Protein AF-A0A7S0W6C8-F1 (afdb_monomer)

Structure (mmCIF, N/CA/C/O backbone):
data_AF-A0A7S0W6C8-F1
#
_entry.id   AF-A0A7S0W6C8-F1
#
loop_
_atom_site.group_PDB
_atom_site.id
_atom_site.type_symbol
_atom_site.label_atom_id
_atom_site.label_alt_id
_atom_site.label_comp_id
_atom_site.label_asym_id
_atom_site.label_entity_id
_atom_site.label_seq_id
_atom_site.pdbx_PDB_ins_code
_atom_site.Cartn_x
_atom_site.Cartn_y
_atom_site.Cartn_z
_atom_site.occupancy
_atom_site.B_iso_or_equiv
_atom_site.auth_seq_id
_atom_site.auth_comp_id
_atom_site.auth_asym_id
_atom_site.auth_atom_id
_atom_site.pdbx_PDB_model_num
ATOM 1 N N . ALA A 1 1 ? 12.073 42.157 -1.267 1.00 39.00 1 ALA A N 1
ATOM 2 C CA . ALA A 1 1 ? 11.875 40.924 -0.486 1.00 39.00 1 ALA A CA 1
ATOM 3 C C . ALA A 1 1 ? 10.371 40.703 -0.415 1.00 39.00 1 ALA A C 1
ATOM 5 O O . ALA A 1 1 ? 9.700 41.498 0.226 1.00 39.00 1 ALA A O 1
ATOM 6 N N . GLY A 1 2 ? 9.840 39.787 -1.228 1.00 38.44 2 GLY A N 1
ATOM 7 C CA . GLY A 1 2 ? 8.399 39.584 -1.427 1.00 38.44 2 GLY A CA 1
ATOM 8 C C . GLY A 1 2 ? 8.007 38.196 -0.938 1.00 38.44 2 GLY A C 1
ATOM 9 O O . GLY A 1 2 ? 8.742 37.248 -1.200 1.00 38.44 2 GLY A O 1
ATOM 10 N N . GLY A 1 3 ? 6.928 38.136 -0.161 1.00 40.59 3 GLY A N 1
ATOM 11 C CA . GLY A 1 3 ? 6.579 37.046 0.742 1.00 40.59 3 GLY A CA 1
ATOM 12 C C . GLY A 1 3 ? 6.196 35.735 0.065 1.00 40.59 3 GLY A C 1
ATOM 13 O O . GLY A 1 3 ? 5.513 35.712 -0.954 1.00 40.59 3 GLY A O 1
ATOM 14 N N . VAL A 1 4 ? 6.609 34.647 0.708 1.00 50.97 4 VAL A N 1
ATOM 15 C CA . VAL A 1 4 ? 6.008 33.321 0.576 1.00 50.97 4 VAL A CA 1
ATOM 16 C C . VAL A 1 4 ? 5.019 33.155 1.730 1.00 50.97 4 VAL A C 1
ATOM 18 O O . VAL A 1 4 ? 5.329 32.540 2.742 1.00 50.97 4 VAL A O 1
ATOM 2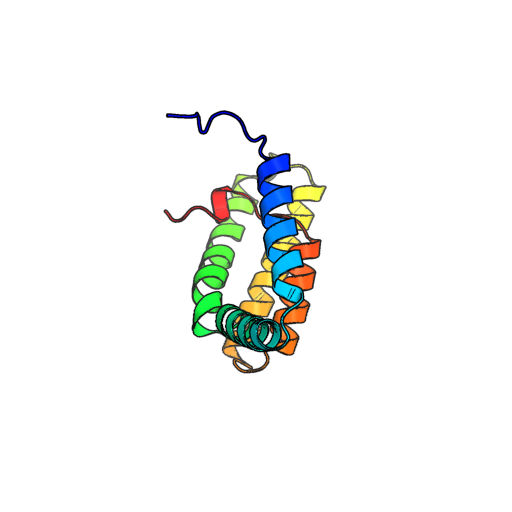1 N N . GLU A 1 5 ? 3.841 33.768 1.618 1.00 53.06 5 GLU A N 1
ATOM 22 C CA . GLU A 1 5 ? 2.737 33.534 2.554 1.00 53.06 5 GLU A CA 1
ATOM 23 C C . GLU A 1 5 ? 1.467 33.171 1.776 1.00 53.06 5 GLU A C 1
ATOM 25 O O . GLU A 1 5 ? 0.987 33.957 0.962 1.00 53.06 5 GLU A O 1
ATOM 30 N N . GLY A 1 6 ? 0.918 31.983 2.064 1.00 55.31 6 GLY A N 1
ATOM 31 C CA . GLY A 1 6 ? -0.512 31.703 1.905 1.00 55.31 6 GLY A CA 1
ATOM 32 C C . GLY A 1 6 ? -0.979 30.994 0.630 1.00 55.31 6 GLY A C 1
ATOM 33 O O . GLY A 1 6 ? -1.964 31.433 0.046 1.00 55.31 6 GLY A O 1
ATOM 34 N N . LEU A 1 7 ? -0.354 29.886 0.216 1.00 62.62 7 LEU A N 1
ATOM 35 C CA . LEU A 1 7 ? -1.026 28.949 -0.698 1.00 62.62 7 LEU A CA 1
ATOM 36 C C . LEU A 1 7 ? -1.908 27.996 0.124 1.00 62.62 7 LEU A C 1
ATOM 38 O O . LEU A 1 7 ? -1.436 27.423 1.106 1.00 62.62 7 LEU A O 1
ATOM 42 N N . SER A 1 8 ? -3.184 27.851 -0.246 1.00 76.50 8 SER A N 1
ATOM 43 C CA . SER A 1 8 ? -4.058 26.823 0.333 1.00 76.50 8 SER A CA 1
ATOM 44 C C . SER A 1 8 ? -3.565 25.433 -0.082 1.00 76.50 8 SER A C 1
ATOM 46 O O . SER A 1 8 ? -2.942 25.284 -1.133 1.00 76.50 8 SER A O 1
ATOM 48 N N . GLU A 1 9 ? -3.849 24.401 0.716 1.00 62.81 9 GLU A N 1
ATOM 49 C CA . GLU A 1 9 ? -3.484 23.014 0.374 1.00 62.81 9 GLU A CA 1
ATOM 50 C C . GLU A 1 9 ? -4.041 22.590 -0.994 1.00 62.81 9 GLU A C 1
ATOM 52 O O . GLU A 1 9 ? -3.382 21.861 -1.732 1.00 62.81 9 GLU A O 1
ATOM 57 N N . GLU A 1 10 ? -5.213 23.110 -1.369 1.00 64.56 10 GLU A N 1
ATOM 58 C CA . GLU A 1 10 ? -5.820 22.892 -2.683 1.00 64.56 10 GLU A CA 1
ATOM 59 C C . GLU A 1 10 ? -5.008 23.545 -3.810 1.00 64.56 10 GLU A C 1
ATOM 61 O O . GLU A 1 10 ? -4.768 22.909 -4.833 1.00 64.56 10 GLU A O 1
ATOM 66 N N . GLU A 1 11 ? -4.511 24.772 -3.621 1.00 73.81 11 GLU A N 1
ATOM 67 C CA . GLU A 1 11 ? -3.691 25.449 -4.632 1.00 73.81 11 GLU A CA 1
ATOM 68 C C . GLU A 1 11 ? -2.304 24.804 -4.746 1.00 73.81 11 GLU A C 1
ATOM 70 O O . GLU A 1 11 ? -1.780 24.681 -5.849 1.00 73.81 11 GLU A O 1
ATOM 75 N N . VAL A 1 12 ? -1.735 24.313 -3.637 1.00 75.38 12 VAL A N 1
ATOM 76 C CA . VAL A 1 12 ? -0.487 23.530 -3.652 1.00 75.38 12 VAL A CA 1
ATOM 77 C C . VAL A 1 12 ? -0.687 22.215 -4.405 1.00 75.38 12 VAL A C 1
ATOM 79 O O . VAL A 1 12 ? 0.120 21.870 -5.267 1.00 75.38 12 VAL A O 1
ATOM 82 N N . MET A 1 13 ? -1.779 21.496 -4.131 1.00 71.94 13 MET A N 1
ATOM 83 C CA . MET A 1 13 ? -2.096 20.240 -4.810 1.00 71.94 13 MET A CA 1
ATOM 84 C C . MET A 1 13 ? -2.363 20.470 -6.299 1.00 71.94 13 MET A C 1
ATOM 86 O O . MET A 1 13 ? -1.846 19.744 -7.146 1.00 71.94 13 MET A O 1
ATOM 90 N N . LYS A 1 14 ? -3.101 21.523 -6.644 1.00 72.06 14 LYS A N 1
ATOM 91 C CA . LYS A 1 14 ? -3.373 21.914 -8.026 1.00 72.06 14 LYS A CA 1
ATOM 92 C C . LYS A 1 14 ? -2.099 22.314 -8.764 1.00 72.06 14 LYS A C 1
ATOM 94 O O . LYS A 1 14 ? -1.875 21.828 -9.864 1.00 72.06 14 LYS A O 1
ATOM 99 N N . GLN A 1 15 ? -1.222 23.101 -8.146 1.00 72.62 15 GLN A N 1
ATOM 100 C CA . GLN A 1 15 ? 0.039 23.525 -8.752 1.00 72.62 15 GLN A CA 1
ATOM 101 C C . GLN A 1 15 ? 1.023 22.357 -8.922 1.00 72.62 15 GLN A C 1
ATOM 103 O O . GLN A 1 15 ? 1.756 22.299 -9.912 1.00 72.62 15 GLN A O 1
ATOM 108 N N . PHE A 1 16 ? 1.009 21.390 -8.000 1.00 75.81 16 PHE A N 1
ATOM 109 C CA . PHE A 1 16 ? 1.727 20.124 -8.147 1.00 75.81 16 PHE A CA 1
ATOM 110 C C . PHE A 1 16 ? 1.173 19.306 -9.323 1.00 75.81 16 PHE A C 1
ATOM 112 O O . PHE A 1 16 ? 1.934 18.848 -10.172 1.00 75.81 16 PHE A O 1
ATOM 119 N N . THR A 1 17 ? -0.154 19.209 -9.436 1.00 69.94 17 THR A N 1
ATOM 120 C CA . THR A 1 17 ? -0.832 18.483 -10.522 1.00 69.94 17 THR A CA 1
ATOM 121 C C . THR A 1 17 ? -0.598 19.144 -11.887 1.00 69.94 17 THR A C 1
ATOM 123 O O . THR A 1 17 ? -0.326 18.456 -12.865 1.00 69.94 17 THR A O 1
ATOM 126 N N . GLU A 1 18 ? -0.635 20.476 -11.967 1.00 70.12 18 GLU A N 1
ATOM 127 C CA . GLU A 1 18 ? -0.338 21.243 -13.185 1.00 70.12 18 GLU A CA 1
ATOM 128 C C . GLU A 1 18 ? 1.142 21.163 -13.576 1.00 70.12 18 GLU A C 1
ATOM 130 O O . GLU A 1 18 ? 1.457 21.104 -14.764 1.00 70.12 18 GLU A O 1
ATOM 135 N N . SER A 1 19 ? 2.053 21.119 -12.599 1.00 65.56 19 SER A N 1
ATOM 136 C CA . SER A 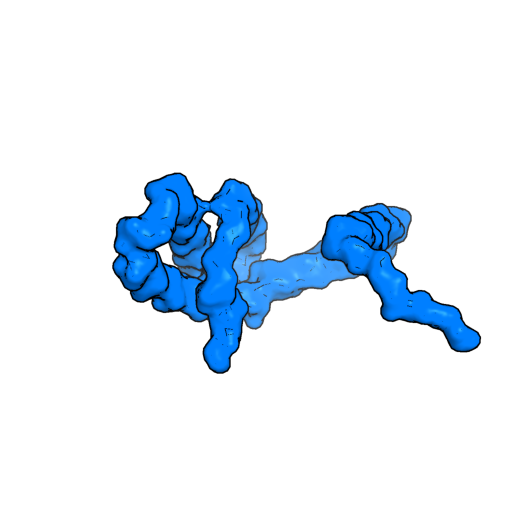1 19 ? 3.485 20.932 -12.865 1.00 65.56 19 SER A CA 1
ATOM 137 C C . SER A 1 19 ? 3.776 19.537 -13.415 1.00 65.56 19 SER A C 1
ATOM 139 O O . SER A 1 19 ? 4.555 19.420 -14.355 1.00 65.56 19 SER A O 1
ATOM 141 N N . LEU A 1 20 ? 3.110 18.498 -12.899 1.00 65.56 20 LEU A N 1
ATOM 142 C CA . LEU A 1 20 ? 3.183 17.144 -13.454 1.00 65.56 20 LEU A CA 1
ATOM 143 C C . LEU A 1 20 ? 2.574 17.084 -14.865 1.00 65.56 20 LEU A C 1
ATOM 145 O O . LEU A 1 20 ? 3.238 16.646 -15.798 1.00 65.56 20 LEU A O 1
ATOM 149 N N . ALA A 1 21 ? 1.377 17.644 -15.059 1.00 62.75 21 ALA A N 1
ATOM 150 C CA . ALA A 1 21 ? 0.699 17.671 -16.360 1.00 62.75 21 ALA A CA 1
ATOM 151 C C . ALA A 1 21 ? 1.418 18.528 -17.426 1.00 62.75 21 ALA A C 1
ATOM 153 O O . ALA A 1 21 ? 1.217 18.346 -18.629 1.00 62.75 21 ALA A O 1
ATOM 154 N N . GLY A 1 22 ? 2.239 19.498 -17.009 1.00 57.03 22 GLY A N 1
ATOM 155 C CA . GLY A 1 22 ? 3.113 20.276 -17.890 1.00 57.03 22 GLY A CA 1
ATOM 156 C C . GLY A 1 22 ? 4.389 19.533 -18.299 1.00 57.03 22 GLY A C 1
ATOM 157 O O . GLY A 1 22 ? 4.958 19.848 -19.345 1.00 57.03 22 GLY A O 1
ATOM 158 N N . MET A 1 23 ? 4.809 18.546 -17.505 1.00 54.62 23 MET A N 1
ATOM 159 C CA . MET A 1 23 ? 5.998 17.714 -17.721 1.00 54.62 23 MET A CA 1
ATOM 160 C C . MET A 1 23 ? 5.735 16.572 -18.723 1.00 54.62 23 MET A C 1
ATOM 162 O O . MET A 1 23 ? 6.636 16.197 -19.467 1.00 54.62 23 MET A O 1
ATOM 166 N N . ASP A 1 24 ? 4.478 16.128 -18.836 1.00 54.59 24 ASP A N 1
ATOM 167 C CA . ASP A 1 24 ? 3.948 15.141 -19.801 1.00 54.59 24 ASP A CA 1
ATOM 168 C C . ASP A 1 24 ? 4.091 15.523 -21.296 1.00 54.59 24 ASP A C 1
ATOM 170 O O . ASP A 1 24 ? 3.750 14.743 -22.180 1.00 54.59 24 ASP A O 1
ATOM 174 N N . LYS A 1 25 ? 4.549 16.740 -21.629 1.00 58.97 25 LYS A N 1
ATOM 175 C CA . LYS A 1 25 ? 4.568 17.245 -23.021 1.00 58.97 25 LYS A CA 1
ATOM 176 C C . LYS A 1 25 ? 5.912 17.135 -23.741 1.00 58.97 25 LYS A C 1
ATOM 178 O O . LYS A 1 25 ? 5.973 17.464 -24.927 1.00 58.97 25 LYS A O 1
ATOM 183 N N . ASP A 1 26 ? 6.971 16.699 -23.063 1.00 66.12 26 ASP A N 1
ATOM 184 C CA . ASP A 1 26 ? 8.262 16.426 -23.697 1.00 66.12 26 ASP A CA 1
ATOM 185 C C . ASP A 1 26 ? 8.437 14.903 -23.866 1.00 66.12 26 ASP A C 1
ATOM 187 O O . ASP A 1 26 ? 8.564 14.199 -22.864 1.00 66.12 26 ASP A O 1
ATOM 191 N N . PRO A 1 27 ? 8.472 14.362 -25.099 1.00 65.00 27 PRO A N 1
ATOM 192 C CA . PRO A 1 27 ? 8.626 12.921 -25.334 1.00 65.00 27 PRO A CA 1
ATOM 193 C C . PRO A 1 27 ? 9.957 12.357 -24.805 1.00 65.00 27 PRO A C 1
ATOM 195 O O . PRO A 1 27 ? 10.081 11.156 -24.578 1.00 65.00 27 PRO A O 1
ATOM 198 N N . ASN A 1 28 ? 10.966 13.207 -24.575 1.00 70.38 28 ASN A N 1
ATOM 199 C CA . ASN A 1 28 ? 12.189 12.809 -23.884 1.00 70.38 28 ASN A CA 1
ATOM 200 C C . ASN A 1 28 ? 11.990 12.722 -22.357 1.00 70.38 28 ASN A C 1
ATOM 202 O O . ASN A 1 28 ? 12.692 11.962 -21.696 1.00 70.38 28 ASN A O 1
ATOM 206 N N . MET A 1 29 ? 11.037 13.468 -21.784 1.00 71.56 29 MET A N 1
ATOM 207 C CA . MET A 1 29 ? 10.639 13.331 -20.377 1.00 71.56 29 MET A CA 1
ATOM 208 C C . MET A 1 29 ? 9.674 12.169 -20.146 1.00 71.56 29 MET A C 1
ATOM 210 O O . MET A 1 29 ? 9.797 11.514 -19.116 1.00 71.56 29 MET A O 1
ATOM 214 N N . GLU A 1 30 ? 8.789 11.859 -21.097 1.00 75.12 30 GLU A N 1
ATOM 215 C CA . GLU A 1 30 ? 7.860 10.719 -21.018 1.00 75.12 30 GLU A CA 1
ATOM 216 C C . GLU A 1 30 ? 8.614 9.399 -20.766 1.00 75.12 30 GLU A C 1
ATOM 218 O O . GLU A 1 30 ? 8.343 8.693 -19.795 1.00 75.12 30 GLU A O 1
ATOM 223 N N . GLY A 1 31 ? 9.673 9.126 -21.540 1.00 82.88 31 GLY A N 1
ATOM 224 C CA . GLY A 1 31 ? 10.508 7.934 -21.339 1.00 82.88 31 GLY A CA 1
ATOM 225 C C . GLY A 1 31 ? 11.324 7.938 -20.036 1.00 82.88 31 GLY A C 1
ATOM 226 O O . GLY A 1 31 ? 11.617 6.881 -19.475 1.00 82.88 31 GLY A O 1
ATOM 227 N N . VAL A 1 32 ? 11.689 9.115 -19.515 1.00 84.06 32 VAL A N 1
ATOM 228 C CA . VAL A 1 32 ? 12.359 9.231 -18.206 1.00 84.06 32 VAL A CA 1
ATOM 229 C C . VAL A 1 32 ? 11.370 8.958 -17.073 1.00 84.06 32 VAL A C 1
ATOM 231 O O . VAL A 1 32 ? 11.722 8.259 -16.122 1.00 84.06 32 VAL A O 1
ATOM 234 N N . MET A 1 33 ? 10.142 9.463 -17.184 1.00 80.12 33 MET A N 1
ATOM 235 C CA . MET A 1 33 ? 9.073 9.256 -16.211 1.00 80.12 33 MET A CA 1
ATOM 236 C C . MET A 1 33 ? 8.641 7.790 -16.162 1.00 80.12 33 MET A C 1
ATOM 238 O O . MET A 1 33 ? 8.551 7.233 -15.071 1.00 80.12 33 MET A O 1
ATOM 242 N N . GLU A 1 34 ? 8.475 7.138 -17.316 1.00 82.56 34 GLU A N 1
ATOM 243 C CA . GLU A 1 34 ? 8.165 5.706 -17.389 1.00 82.56 34 GLU A CA 1
ATOM 244 C C . GLU A 1 34 ? 9.259 4.867 -16.708 1.00 82.56 34 GLU A C 1
ATOM 246 O O . GLU A 1 34 ? 8.968 3.997 -15.886 1.00 82.56 34 GLU A O 1
ATOM 251 N N . LYS A 1 35 ? 10.536 5.197 -16.952 1.00 84.94 35 LYS A N 1
ATOM 252 C CA . LYS A 1 35 ? 11.668 4.530 -16.295 1.00 84.94 35 LYS A CA 1
ATOM 253 C C . LYS A 1 35 ? 11.692 4.764 -14.782 1.00 84.94 35 LYS A C 1
ATOM 255 O O . LYS A 1 35 ? 11.942 3.823 -14.030 1.00 84.94 35 LYS A O 1
ATOM 260 N N . MET A 1 36 ? 11.446 5.994 -14.327 1.00 86.69 36 MET A N 1
ATOM 261 C CA . MET A 1 36 ? 11.369 6.311 -12.896 1.00 86.69 36 MET A CA 1
ATOM 262 C C . MET A 1 36 ? 10.206 5.580 -12.221 1.00 86.69 36 MET A C 1
ATOM 264 O O . MET A 1 36 ? 10.395 5.008 -11.150 1.00 86.69 36 MET A O 1
ATOM 268 N N . MET A 1 37 ? 9.031 5.546 -12.857 1.00 85.06 37 MET A N 1
ATOM 269 C CA . MET A 1 37 ? 7.866 4.823 -12.353 1.00 85.06 37 MET A CA 1
ATOM 270 C C . MET A 1 37 ? 8.157 3.324 -12.270 1.00 85.06 37 MET A C 1
ATOM 272 O O . MET A 1 37 ? 7.931 2.726 -11.226 1.00 85.06 37 MET A O 1
ATOM 276 N N . GLY A 1 38 ? 8.760 2.732 -13.303 1.00 86.31 38 GLY A N 1
ATOM 277 C CA . GLY A 1 38 ? 9.171 1.327 -13.278 1.00 86.31 38 GLY A CA 1
ATOM 278 C C . GLY A 1 38 ? 10.126 0.996 -12.125 1.00 86.31 38 GLY A C 1
ATOM 279 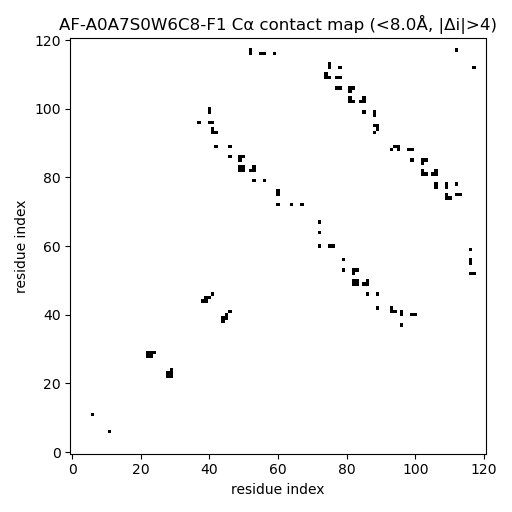O O . GLY A 1 38 ? 9.969 -0.034 -11.476 1.00 86.31 38 GLY A O 1
ATOM 280 N N . GLN A 1 39 ? 11.077 1.883 -11.808 1.00 88.75 39 GLN A N 1
ATOM 281 C CA . GLN A 1 39 ? 11.956 1.697 -10.647 1.00 88.75 39 GLN A CA 1
ATOM 282 C C . GLN A 1 39 ? 11.199 1.808 -9.321 1.00 88.75 39 GLN A C 1
ATOM 284 O O . GLN A 1 39 ? 11.393 0.969 -8.444 1.00 88.75 39 GLN A O 1
ATOM 289 N N . LEU A 1 40 ? 10.322 2.805 -9.179 1.00 88.81 40 LEU A N 1
ATOM 290 C CA . LEU A 1 40 ? 9.508 2.977 -7.975 1.00 88.81 40 LEU A CA 1
ATOM 291 C C . LEU A 1 40 ? 8.563 1.803 -7.734 1.00 88.81 40 LEU A C 1
ATOM 293 O O . LEU A 1 40 ? 8.288 1.512 -6.583 1.00 88.81 40 LEU A O 1
ATOM 297 N N . LEU A 1 41 ? 8.082 1.146 -8.793 1.00 90.31 41 LEU A N 1
ATOM 298 C CA . LEU A 1 41 ? 7.182 -0.007 -8.726 1.00 90.31 41 LEU A CA 1
ATOM 299 C C . LEU A 1 41 ? 7.899 -1.347 -8.504 1.00 90.31 41 LEU A C 1
ATOM 301 O O . LEU A 1 41 ? 7.244 -2.374 -8.333 1.00 90.31 41 LEU A O 1
ATOM 305 N N . SER A 1 42 ? 9.231 -1.352 -8.520 1.00 93.06 42 SER A N 1
ATOM 306 C CA . SER A 1 42 ? 10.021 -2.571 -8.376 1.00 93.06 42 SER A CA 1
ATOM 307 C C . SER A 1 42 ? 9.997 -3.124 -6.949 1.00 93.06 42 SER A C 1
ATOM 309 O O . SER A 1 42 ? 9.772 -2.395 -5.975 1.00 93.06 42 SER A O 1
ATOM 311 N N . LYS A 1 43 ? 10.313 -4.421 -6.823 1.00 95.00 43 LYS A N 1
ATOM 312 C CA . LYS A 1 43 ? 10.478 -5.093 -5.526 1.00 95.00 43 LYS A CA 1
ATOM 313 C C . LYS A 1 43 ? 11.431 -4.325 -4.609 1.00 95.00 43 LYS A C 1
ATOM 315 O O . LYS A 1 43 ? 11.119 -4.136 -3.439 1.00 95.00 43 LYS A O 1
ATOM 320 N N . ASP A 1 44 ? 12.547 -3.843 -5.150 1.00 94.12 44 ASP A N 1
ATOM 321 C CA . ASP A 1 44 ? 13.599 -3.158 -4.391 1.00 94.12 44 ASP A CA 1
ATOM 322 C C . ASP A 1 44 ? 13.102 -1.906 -3.654 1.00 94.12 44 ASP A C 1
ATOM 324 O O . ASP A 1 44 ? 13.674 -1.536 -2.632 1.00 94.12 44 ASP A O 1
ATOM 328 N N . PHE A 1 45 ? 12.042 -1.262 -4.153 1.00 92.19 45 PHE A N 1
ATOM 329 C CA . PHE A 1 45 ? 11.482 -0.048 -3.560 1.00 92.19 45 PHE A CA 1
ATOM 330 C C . PHE A 1 45 ? 10.176 -0.288 -2.803 1.00 92.19 45 PHE A C 1
ATOM 332 O O . PHE A 1 45 ? 9.966 0.325 -1.760 1.00 92.19 45 PHE A O 1
ATOM 339 N N . LEU A 1 46 ? 9.288 -1.153 -3.303 1.00 94.25 46 LEU A N 1
ATOM 340 C CA . LEU A 1 46 ? 7.965 -1.338 -2.696 1.00 94.25 46 LEU A CA 1
ATOM 341 C C . LEU A 1 46 ? 7.894 -2.466 -1.674 1.00 94.25 46 LEU A C 1
ATOM 343 O O . LEU A 1 46 ? 6.999 -2.451 -0.834 1.00 94.25 46 LEU A O 1
ATOM 347 N N . TYR A 1 47 ? 8.785 -3.453 -1.726 1.00 95.88 47 TYR A N 1
ATOM 348 C CA . TYR A 1 47 ? 8.616 -4.660 -0.921 1.00 95.88 47 TYR A CA 1
ATOM 349 C C . TYR A 1 47 ? 8.670 -4.387 0.583 1.00 95.88 47 TYR A C 1
ATOM 351 O O . TYR A 1 47 ? 7.768 -4.791 1.318 1.00 95.88 47 TYR A O 1
ATOM 359 N N . GLU A 1 48 ? 9.706 -3.683 1.037 1.00 95.81 48 GLU A N 1
ATOM 360 C CA . GLU A 1 48 ? 9.888 -3.329 2.445 1.00 95.81 48 GLU A CA 1
ATOM 361 C C . GLU A 1 48 ? 8.738 -2.462 2.990 1.00 95.81 48 GLU A C 1
ATOM 363 O O . GLU A 1 48 ? 8.080 -2.919 3.931 1.00 95.81 48 GLU A O 1
ATOM 368 N N . PRO A 1 49 ? 8.389 -1.301 2.390 1.00 93.88 49 PRO A N 1
ATOM 369 C CA . PRO A 1 49 ? 7.319 -0.461 2.929 1.00 93.88 49 PRO A CA 1
ATOM 370 C C . PRO A 1 49 ? 5.955 -1.162 2.915 1.00 93.88 49 PRO A C 1
ATOM 372 O O . PRO A 1 49 ? 5.178 -1.029 3.860 1.00 93.88 49 PRO A O 1
ATOM 375 N N . LEU A 1 50 ? 5.646 -1.960 1.887 1.00 95.75 50 LEU A N 1
ATOM 376 C CA . LEU A 1 50 ? 4.383 -2.702 1.839 1.00 95.75 50 LEU A CA 1
ATOM 377 C C . LEU A 1 50 ? 4.331 -3.832 2.873 1.00 95.75 50 LEU A C 1
ATOM 379 O O . LEU A 1 50 ? 3.284 -4.055 3.483 1.00 95.75 50 LEU A O 1
ATOM 383 N N . THR A 1 51 ? 5.451 -4.511 3.122 1.00 96.75 51 THR A N 1
ATOM 384 C CA . THR A 1 51 ? 5.546 -5.529 4.178 1.00 96.75 51 THR A CA 1
ATOM 385 C C . THR A 1 51 ? 5.363 -4.902 5.560 1.00 96.75 51 THR A C 1
ATOM 387 O O . THR A 1 51 ? 4.625 -5.432 6.395 1.00 96.75 51 THR A O 1
ATOM 390 N N . GLU A 1 52 ? 5.972 -3.740 5.795 1.00 95.88 52 GLU A N 1
ATOM 391 C CA . GLU A 1 52 ? 5.802 -2.987 7.033 1.00 95.88 52 GLU A CA 1
ATOM 392 C C . GLU A 1 52 ? 4.339 -2.577 7.239 1.00 95.88 52 GLU A C 1
ATOM 394 O O . GLU A 1 52 ? 3.753 -2.887 8.282 1.00 95.88 52 GLU A O 1
ATOM 399 N N . MET A 1 53 ? 3.701 -1.982 6.227 1.00 95.75 53 MET A N 1
ATOM 400 C CA . MET A 1 53 ? 2.274 -1.656 6.277 1.00 95.75 53 MET A CA 1
ATOM 401 C C . MET A 1 53 ? 1.425 -2.897 6.584 1.00 95.75 53 MET A C 1
ATOM 403 O O . MET A 1 53 ? 0.575 -2.853 7.478 1.00 95.75 53 MET A O 1
ATOM 407 N N . ALA A 1 54 ? 1.671 -4.019 5.898 1.00 96.50 54 ALA A N 1
ATOM 408 C CA . ALA A 1 54 ? 0.951 -5.275 6.114 1.00 96.50 54 ALA A CA 1
ATOM 409 C C . ALA A 1 54 ? 1.075 -5.789 7.556 1.00 96.50 54 ALA A C 1
ATOM 411 O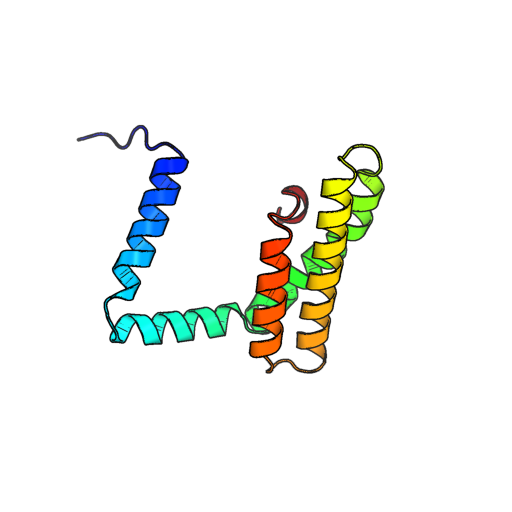 O . ALA A 1 54 ? 0.132 -6.388 8.072 1.00 96.50 54 ALA A O 1
ATOM 412 N N . SER A 1 55 ? 2.207 -5.535 8.217 1.00 96.69 55 SER A N 1
ATOM 413 C CA . SER A 1 55 ? 2.426 -5.902 9.619 1.00 96.69 55 SER A CA 1
ATOM 414 C C . SER A 1 55 ? 1.682 -4.988 10.607 1.00 96.69 55 SER A C 1
ATOM 416 O O . SER A 1 55 ? 1.173 -5.468 11.623 1.00 96.69 55 SER A O 1
ATOM 418 N N . LYS A 1 56 ? 1.549 -3.690 10.292 1.00 96.38 56 LYS A N 1
ATOM 419 C CA . LYS A 1 56 ? 0.895 -2.679 11.144 1.00 96.38 56 LYS A CA 1
ATOM 420 C C . LYS A 1 56 ? -0.638 -2.723 11.063 1.00 96.38 56 LYS A C 1
ATOM 422 O O . LYS A 1 56 ? -1.324 -2.402 12.034 1.00 96.38 56 LYS A O 1
ATOM 427 N N . TYR A 1 57 ? -1.204 -3.137 9.929 1.00 96.81 57 TYR A N 1
ATOM 428 C CA . TYR A 1 57 ? -2.658 -3.147 9.713 1.00 96.81 57 TYR A CA 1
ATOM 429 C C . TYR A 1 57 ? -3.449 -4.068 10.659 1.00 96.81 57 TYR A C 1
ATOM 431 O O . TYR A 1 57 ? -4.438 -3.599 11.227 1.00 96.81 57 TYR A O 1
ATOM 439 N N . PRO A 1 58 ? -3.092 -5.357 10.844 1.00 96.81 58 PRO A N 1
ATOM 440 C CA . PRO A 1 58 ? -3.857 -6.262 11.700 1.00 96.81 58 PRO A CA 1
ATOM 441 C C . PRO A 1 58 ? -4.032 -5.780 13.153 1.00 96.81 58 PRO A C 1
ATOM 443 O O . PRO A 1 58 ? -5.179 -5.768 13.622 1.00 96.81 58 PRO A O 1
ATOM 446 N N . PRO A 1 59 ? -2.974 -5.347 13.877 1.00 96.94 59 PRO A N 1
ATOM 447 C CA . PRO A 1 59 ? -3.153 -4.816 15.226 1.00 96.94 59 PRO A CA 1
ATOM 448 C C . PRO A 1 59 ? -3.971 -3.521 15.215 1.00 96.94 59 PRO A C 1
ATOM 450 O O . PRO A 1 59 ? -4.911 -3.400 15.998 1.00 96.94 59 PRO A O 1
ATOM 453 N N . TRP A 1 60 ? -3.725 -2.609 14.267 1.00 96.62 60 TRP A N 1
ATOM 454 C CA . TRP A 1 60 ? -4.480 -1.357 14.174 1.00 96.62 60 TRP A CA 1
ATOM 455 C C . TRP A 1 60 ? -5.980 -1.585 13.941 1.00 96.62 60 TRP A C 1
ATOM 457 O O . TRP A 1 60 ? -6.810 -0.958 14.598 1.00 96.62 60 TRP A O 1
ATOM 467 N N . LEU A 1 61 ? -6.353 -2.507 13.047 1.00 96.38 61 LEU A N 1
ATOM 468 C CA . LEU A 1 61 ? -7.754 -2.857 12.784 1.00 96.38 61 LEU A CA 1
ATOM 469 C C . LEU A 1 61 ? -8.445 -3.435 14.023 1.00 96.38 61 LEU A C 1
ATOM 471 O O . LEU A 1 61 ? -9.623 -3.162 14.242 1.00 96.38 61 LEU A O 1
ATOM 475 N N . THR A 1 62 ? -7.713 -4.213 14.821 1.00 96.19 62 THR A N 1
ATOM 476 C CA . THR A 1 62 ? -8.213 -4.804 16.069 1.00 96.19 62 THR A CA 1
ATOM 477 C C . THR A 1 62 ? -8.415 -3.729 17.138 1.00 96.19 62 THR A C 1
ATOM 479 O O . THR A 1 62 ? -9.474 -3.644 17.751 1.00 96.19 62 THR A O 1
ATOM 482 N N . GLU A 1 63 ? -7.430 -2.852 17.334 1.00 96.06 63 GLU A N 1
ATOM 483 C CA . GLU A 1 63 ? -7.481 -1.773 18.331 1.00 96.06 63 GLU A CA 1
ATOM 484 C C . GLU A 1 63 ? -8.538 -0.703 18.027 1.00 96.06 63 GLU A C 1
ATOM 486 O O . GLU A 1 63 ? -9.047 -0.039 18.938 1.00 96.06 63 GLU A O 1
ATOM 491 N N . ASN A 1 64 ? -8.860 -0.520 16.747 1.00 95.06 64 ASN A N 1
ATOM 492 C CA . ASN A 1 64 ? -9.837 0.457 16.274 1.00 95.06 64 ASN A CA 1
ATOM 493 C C . ASN A 1 64 ? -11.207 -0.160 15.968 1.00 95.06 64 ASN A C 1
ATOM 495 O O . ASN A 1 64 ? -12.104 0.538 15.483 1.00 95.06 64 ASN A O 1
ATOM 499 N N . GLU A 1 65 ? -11.412 -1.439 16.286 1.00 92.00 65 GLU A N 1
ATOM 500 C CA . GLU A 1 65 ? -12.704 -2.088 16.111 1.00 92.00 65 GLU A CA 1
ATOM 501 C C . GLU A 1 65 ? -13.797 -1.348 16.905 1.00 92.00 65 GLU A C 1
ATOM 503 O O . GLU A 1 65 ? -13.649 -1.022 18.083 1.00 92.00 65 GLU A O 1
ATOM 508 N N . GLY A 1 66 ? -14.892 -1.000 16.226 1.00 92.00 66 GLY A N 1
ATOM 509 C CA . GLY A 1 66 ? -15.991 -0.220 16.805 1.00 92.00 66 GLY A CA 1
ATOM 510 C C . GLY A 1 66 ? -15.704 1.275 17.016 1.00 92.00 66 GLY A C 1
ATOM 511 O O . GLY A 1 66 ? -16.624 2.007 17.371 1.00 92.00 66 GLY A O 1
ATOM 512 N N . ARG A 1 67 ? -14.471 1.748 16.779 1.00 94.31 67 ARG A N 1
ATOM 513 C CA . ARG A 1 67 ? -14.102 3.179 16.833 1.00 94.31 67 ARG A CA 1
ATOM 514 C C . ARG A 1 67 ? -14.176 3.867 15.474 1.00 94.31 67 ARG A C 1
ATOM 516 O O . ARG A 1 67 ? -14.316 5.085 15.420 1.00 94.31 67 ARG A O 1
ATOM 523 N N . ILE A 1 68 ? -14.081 3.090 14.399 1.00 94.06 68 ILE A N 1
ATOM 524 C CA . ILE A 1 68 ? -14.180 3.565 13.016 1.00 94.06 68 ILE A CA 1
ATOM 525 C C . ILE A 1 68 ? -15.502 3.122 12.368 1.00 94.06 68 ILE A C 1
ATOM 527 O O . ILE A 1 68 ? -16.040 2.072 12.742 1.00 94.06 68 ILE A O 1
ATOM 531 N N . PRO A 1 69 ? -16.025 3.883 11.387 1.00 95.81 69 PRO A N 1
ATOM 532 C CA . PRO A 1 69 ? -17.175 3.469 10.591 1.00 95.81 69 PRO A CA 1
ATOM 533 C C . PRO A 1 69 ? -16.957 2.102 9.932 1.00 95.81 69 PRO A C 1
ATOM 535 O O . PRO A 1 69 ? -15.842 1.748 9.542 1.00 95.81 69 PRO A O 1
ATOM 538 N N . ALA A 1 70 ? -18.037 1.334 9.774 1.00 94.56 70 ALA A N 1
ATOM 539 C CA . ALA A 1 70 ? -17.969 0.011 9.153 1.00 94.56 70 ALA A CA 1
ATOM 540 C C . ALA A 1 70 ? -17.432 0.075 7.712 1.00 94.56 70 ALA A C 1
ATOM 542 O O . ALA A 1 70 ? -16.632 -0.773 7.328 1.00 94.56 70 ALA A O 1
ATOM 543 N N . GLU A 1 71 ? -17.816 1.109 6.960 1.00 94.56 71 GLU A N 1
ATOM 544 C CA . GLU A 1 71 ? -17.361 1.342 5.585 1.00 94.56 71 GLU A CA 1
ATOM 545 C C . GLU A 1 71 ? -15.842 1.551 5.515 1.00 94.56 71 GLU A C 1
ATOM 547 O O . GLU A 1 71 ? -15.168 0.929 4.696 1.00 94.56 71 GLU A O 1
ATOM 552 N N . ASP A 1 72 ? -15.279 2.356 6.421 1.00 95.19 72 ASP A N 1
ATOM 553 C CA . ASP A 1 72 ? -13.832 2.582 6.493 1.00 95.19 72 ASP A CA 1
ATOM 554 C C . ASP A 1 72 ? -13.087 1.315 6.901 1.00 95.19 72 ASP A C 1
ATOM 556 O O . ASP A 1 72 ? -12.087 0.952 6.288 1.00 95.19 72 ASP A O 1
ATOM 560 N N . ARG A 1 73 ? -13.605 0.582 7.889 1.00 95.25 73 ARG A N 1
ATOM 561 C CA . ARG A 1 73 ? -13.037 -0.707 8.300 1.00 95.25 73 ARG A CA 1
ATOM 562 C C . ARG A 1 73 ? -12.982 -1.698 7.137 1.00 95.25 73 ARG A C 1
ATOM 564 O O . ARG A 1 73 ? -11.986 -2.404 6.985 1.00 95.25 73 ARG A O 1
ATOM 571 N N . ASP A 1 74 ? -14.037 -1.774 6.333 1.00 95.56 74 ASP A N 1
ATOM 572 C CA . ASP A 1 74 ? -14.100 -2.700 5.204 1.00 95.56 74 ASP A CA 1
ATOM 573 C C . ASP A 1 74 ? -13.151 -2.261 4.074 1.00 95.56 74 ASP A C 1
ATOM 575 O O . ASP A 1 74 ? -12.439 -3.101 3.516 1.00 95.56 74 ASP A O 1
ATOM 579 N N . ARG A 1 75 ? -13.025 -0.949 3.822 1.00 97.19 75 ARG A N 1
ATOM 580 C CA . ARG A 1 75 ? -11.994 -0.385 2.933 1.00 97.19 75 ARG A CA 1
ATOM 581 C C . ARG A 1 75 ? -10.575 -0.713 3.407 1.00 97.19 75 ARG A C 1
ATOM 583 O O . ARG A 1 75 ? -9.768 -1.173 2.606 1.00 97.19 75 ARG A O 1
ATOM 590 N N . TYR A 1 76 ? -10.271 -0.546 4.693 1.00 97.25 76 TYR A N 1
ATOM 591 C CA . TYR A 1 76 ? -8.946 -0.833 5.261 1.00 97.25 76 TYR A CA 1
ATOM 592 C C . TYR A 1 76 ? -8.602 -2.326 5.247 1.00 97.25 76 TYR A C 1
ATOM 594 O O . TYR A 1 76 ? -7.461 -2.699 4.982 1.00 97.25 76 TYR A O 1
ATOM 602 N N . ARG A 1 77 ? -9.586 -3.210 5.456 1.00 96.69 77 ARG A N 1
ATOM 603 C CA . ARG A 1 77 ? -9.393 -4.654 5.243 1.00 96.69 77 ARG A CA 1
ATOM 604 C C . ARG A 1 77 ? -9.091 -4.976 3.786 1.00 96.69 77 ARG A C 1
ATOM 606 O O . ARG A 1 77 ? -8.240 -5.822 3.522 1.00 96.69 77 ARG A O 1
ATOM 613 N N . LYS A 1 78 ? -9.765 -4.302 2.851 1.00 97.75 78 LYS A N 1
ATOM 614 C CA . LYS A 1 78 ? -9.492 -4.463 1.423 1.00 97.75 78 LYS A CA 1
ATOM 615 C C . LYS A 1 78 ? -8.076 -3.994 1.074 1.00 97.75 78 LYS A C 1
ATOM 617 O O . LYS A 1 78 ? -7.359 -4.735 0.413 1.00 97.75 78 LYS A O 1
ATOM 622 N N . GLN A 1 79 ? -7.647 -2.838 1.584 1.00 97.69 79 GLN A N 1
ATOM 623 C CA . GLN A 1 79 ? -6.269 -2.356 1.430 1.00 97.69 79 GLN A CA 1
ATOM 624 C C . GLN A 1 79 ? -5.252 -3.378 1.945 1.00 97.69 79 GLN A C 1
ATOM 626 O O . GLN A 1 79 ? -4.345 -3.732 1.203 1.00 97.69 79 GLN A O 1
ATOM 631 N N . LEU A 1 80 ? -5.430 -3.909 3.162 1.00 97.94 80 LEU A N 1
ATOM 632 C CA . LEU A 1 80 ? -4.560 -4.963 3.700 1.00 97.94 80 LEU A CA 1
ATOM 633 C C . LEU A 1 80 ? -4.483 -6.177 2.762 1.00 97.94 80 LEU A C 1
ATOM 635 O O . LEU A 1 80 ? -3.388 -6.657 2.479 1.00 97.94 80 LEU A O 1
ATOM 639 N N . GLY A 1 81 ? -5.625 -6.654 2.262 1.00 98.12 81 GLY A N 1
ATOM 640 C CA . GLY A 1 81 ? -5.663 -7.783 1.332 1.00 98.12 81 GLY A CA 1
ATOM 641 C C . GLY A 1 81 ? -4.878 -7.516 0.045 1.00 98.12 81 GLY A C 1
ATOM 642 O O . GLY A 1 81 ? -4.096 -8.361 -0.379 1.00 98.12 81 GLY A O 1
ATOM 643 N N . VAL A 1 82 ? -5.032 -6.327 -0.542 1.00 98.19 82 VAL A N 1
ATOM 644 C CA . VAL A 1 82 ? -4.297 -5.927 -1.753 1.00 98.19 82 VAL A CA 1
ATOM 645 C C . VAL A 1 82 ? -2.796 -5.800 -1.477 1.00 98.19 82 VAL A C 1
ATOM 647 O O . VAL A 1 82 ? -1.989 -6.309 -2.247 1.00 98.19 82 VAL A O 1
ATOM 650 N N . ILE A 1 83 ? -2.402 -5.194 -0.353 1.00 97.69 83 ILE A N 1
ATOM 651 C CA . ILE A 1 83 ? -0.991 -5.078 0.052 1.00 97.69 83 ILE A CA 1
ATOM 652 C C . ILE A 1 83 ? -0.356 -6.467 0.182 1.00 97.69 83 ILE A C 1
ATOM 654 O O . ILE A 1 83 ? 0.727 -6.701 -0.346 1.00 97.69 83 ILE A O 1
ATOM 658 N N . GLN A 1 84 ? -1.043 -7.410 0.833 1.00 98.25 84 GLN A N 1
ATOM 659 C CA . GLN A 1 84 ? -0.568 -8.789 0.968 1.00 98.25 84 GLN A CA 1
ATOM 660 C C . GLN A 1 84 ? -0.406 -9.483 -0.389 1.00 98.25 84 GLN A C 1
ATOM 662 O O . GLN A 1 84 ? 0.570 -10.203 -0.585 1.00 98.25 84 GLN A O 1
ATOM 667 N N . GLN A 1 85 ? -1.315 -9.236 -1.335 1.00 98.25 85 GLN A N 1
ATOM 668 C CA . GLN A 1 85 ? -1.193 -9.758 -2.698 1.00 98.25 85 GLN A CA 1
ATOM 669 C C . GLN A 1 85 ? 0.012 -9.168 -3.434 1.00 98.25 85 GLN A C 1
ATOM 671 O O . GLN A 1 85 ? 0.708 -9.907 -4.121 1.00 98.25 85 GLN A O 1
ATOM 676 N N . ILE A 1 86 ? 0.298 -7.870 -3.275 1.00 97.50 86 ILE A N 1
ATOM 677 C CA . ILE A 1 86 ? 1.481 -7.244 -3.886 1.00 97.50 86 ILE A CA 1
ATOM 678 C C . ILE A 1 86 ? 2.768 -7.859 -3.319 1.00 97.50 86 ILE A C 1
ATOM 680 O O . ILE A 1 86 ? 3.661 -8.220 -4.082 1.00 97.50 86 ILE A O 1
ATOM 684 N N . VAL A 1 87 ? 2.853 -8.025 -1.994 1.00 97.81 87 VAL A N 1
ATOM 685 C CA . VAL A 1 87 ? 3.997 -8.687 -1.338 1.00 97.81 87 VAL A CA 1
ATOM 686 C C . VAL A 1 87 ? 4.164 -10.119 -1.860 1.00 97.81 87 VAL A C 1
ATOM 68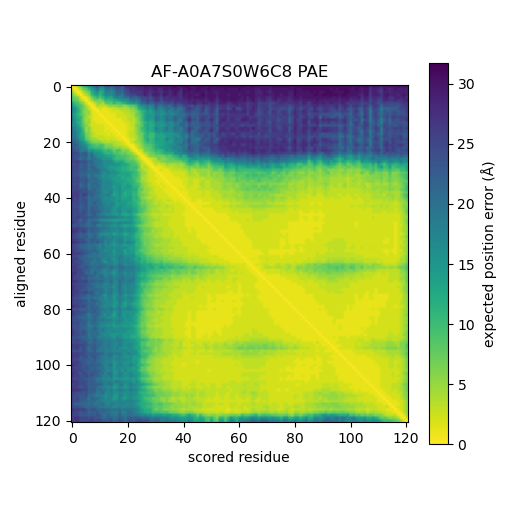8 O O . VAL A 1 87 ? 5.270 -10.523 -2.210 1.00 97.81 87 VAL A O 1
ATOM 691 N N . GLU A 1 88 ? 3.067 -10.866 -2.006 1.00 98.00 88 GLU A N 1
ATOM 692 C CA . GLU A 1 88 ? 3.100 -12.217 -2.573 1.00 98.00 88 GLU A CA 1
ATOM 693 C C . GLU A 1 88 ? 3.555 -12.238 -4.042 1.00 98.00 88 GLU A C 1
ATOM 695 O O . GLU A 1 88 ? 4.339 -13.113 -4.422 1.00 98.00 88 GLU A O 1
ATOM 700 N N . VAL A 1 89 ? 3.112 -11.279 -4.864 1.00 97.69 89 VAL A N 1
ATOM 701 C CA . VAL A 1 89 ? 3.587 -11.126 -6.249 1.00 97.69 89 VAL A CA 1
ATOM 702 C C . VAL A 1 89 ? 5.088 -10.886 -6.251 1.00 97.69 89 VAL A C 1
ATOM 704 O O . VAL A 1 89 ? 5.805 -11.589 -6.952 1.00 97.69 89 VAL A O 1
ATOM 707 N N . PHE A 1 90 ? 5.598 -9.993 -5.404 1.00 97.38 90 PHE A N 1
ATOM 708 C CA . PHE A 1 90 ? 7.038 -9.779 -5.301 1.00 97.38 90 PHE A CA 1
ATOM 709 C C . PHE A 1 90 ? 7.815 -11.025 -4.864 1.00 97.38 90 PHE A C 1
ATOM 711 O O . PHE A 1 90 ? 8.971 -11.193 -5.253 1.00 97.38 90 PHE A O 1
ATOM 718 N N . ASP A 1 91 ? 7.238 -11.899 -4.046 1.00 96.44 91 ASP A N 1
ATOM 719 C CA . ASP A 1 91 ? 7.908 -13.124 -3.601 1.00 96.44 91 ASP A CA 1
ATOM 720 C C . ASP A 1 91 ? 7.916 -14.242 -4.637 1.00 96.44 91 ASP A C 1
ATOM 722 O O . ASP A 1 91 ? 8.865 -15.028 -4.679 1.00 96.44 91 ASP A O 1
ATOM 726 N N . ARG A 1 92 ? 6.885 -14.321 -5.479 1.00 97.06 92 ARG A N 1
ATOM 727 C CA . ARG A 1 92 ? 6.736 -15.400 -6.466 1.00 97.06 92 ARG A CA 1
ATOM 728 C C . ARG A 1 92 ? 7.159 -14.997 -7.872 1.00 97.06 92 ARG A C 1
ATOM 730 O O . ARG A 1 92 ? 7.739 -15.803 -8.593 1.00 97.06 92 ARG A O 1
ATOM 737 N N . GLU A 1 93 ? 6.828 -13.774 -8.255 1.00 95.44 93 GLU A N 1
ATOM 738 C CA . GLU A 1 93 ? 6.915 -13.221 -9.605 1.00 95.44 93 GLU A CA 1
ATOM 739 C C . GLU A 1 93 ? 7.475 -11.777 -9.536 1.00 95.44 93 GLU A C 1
ATOM 741 O O . GLU A 1 93 ? 6.791 -10.833 -9.928 1.00 95.44 93 GLU A O 1
ATOM 746 N N . PRO A 1 94 ? 8.710 -11.572 -9.020 1.00 91.38 94 PRO A N 1
ATOM 747 C CA . PRO A 1 94 ? 9.273 -10.244 -8.724 1.00 91.38 94 PRO A CA 1
ATOM 748 C C . PRO A 1 94 ? 9.390 -9.302 -9.930 1.00 91.38 94 PRO A C 1
ATOM 750 O O . PRO A 1 94 ? 9.466 -8.090 -9.739 1.00 91.38 94 PRO A O 1
ATOM 753 N N . ASP A 1 95 ? 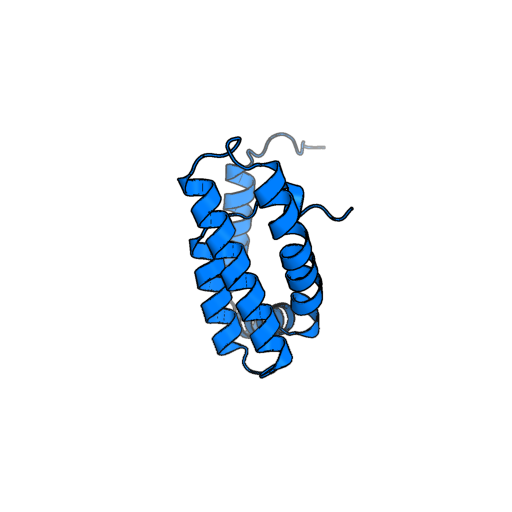9.409 -9.856 -11.144 1.00 90.12 95 ASP A N 1
ATOM 754 C CA . ASP A 1 95 ? 9.518 -9.117 -12.404 1.00 90.12 95 ASP A CA 1
ATOM 755 C C . ASP A 1 95 ? 8.146 -8.808 -13.046 1.00 90.12 95 ASP A C 1
ATOM 757 O O . ASP A 1 95 ? 8.087 -8.151 -14.086 1.00 90.12 95 ASP A O 1
ATOM 761 N N . ASP A 1 96 ? 7.032 -9.280 -12.465 1.00 93.25 96 ASP A N 1
ATOM 762 C CA . ASP A 1 96 ? 5.672 -9.073 -12.988 1.00 93.25 96 ASP A CA 1
ATOM 763 C C . ASP A 1 96 ? 5.097 -7.717 -12.543 1.00 93.25 96 ASP A C 1
ATOM 765 O O . ASP A 1 96 ? 4.162 -7.608 -11.742 1.00 93.25 96 ASP A O 1
ATOM 769 N N . THR A 1 97 ? 5.699 -6.649 -13.068 1.00 89.44 97 THR A N 1
ATOM 770 C CA . THR A 1 97 ? 5.308 -5.266 -12.770 1.00 89.44 97 THR A CA 1
ATOM 771 C C . THR A 1 97 ? 3.879 -4.959 -13.227 1.00 89.44 97 THR A C 1
ATOM 773 O O . THR A 1 97 ? 3.201 -4.154 -12.593 1.00 89.44 97 THR A O 1
ATOM 776 N N . ASP A 1 98 ? 3.375 -5.624 -14.271 1.00 92.12 98 ASP A N 1
ATOM 777 C CA . ASP A 1 98 ? 2.004 -5.433 -14.759 1.00 92.12 98 ASP A CA 1
ATOM 778 C C . ASP A 1 98 ? 0.971 -5.846 -13.699 1.00 92.12 98 ASP A C 1
ATOM 780 O O . ASP A 1 98 ? 0.021 -5.101 -13.428 1.00 92.12 98 ASP A O 1
ATOM 784 N N . LYS A 1 99 ? 1.172 -6.990 -13.027 1.00 94.88 99 LYS A N 1
ATOM 785 C CA . LYS A 1 99 ? 0.324 -7.385 -11.889 1.00 94.88 99 LYS A CA 1
ATOM 786 C C . LYS A 1 99 ? 0.422 -6.399 -10.731 1.00 94.88 99 LYS A C 1
ATOM 788 O O . LYS A 1 99 ? -0.604 -6.057 -10.141 1.00 94.88 99 LYS A O 1
ATOM 793 N N . VAL A 1 100 ? 1.627 -5.921 -10.419 1.00 95.56 100 VAL A N 1
ATOM 794 C CA . VAL A 1 100 ? 1.840 -4.923 -9.358 1.00 95.56 100 VAL A CA 1
ATOM 795 C C . VAL A 1 100 ? 1.070 -3.635 -9.665 1.00 95.56 100 VAL A C 1
ATOM 797 O O . VAL A 1 100 ? 0.393 -3.107 -8.784 1.00 95.56 100 VAL A O 1
ATOM 800 N N . VAL A 1 101 ? 1.089 -3.164 -10.917 1.00 94.12 101 VAL A N 1
ATOM 801 C CA . VAL A 1 101 ? 0.332 -1.981 -11.360 1.00 94.12 101 VAL A CA 1
ATOM 802 C C . VAL A 1 101 ? -1.171 -2.173 -11.156 1.00 94.12 101 VAL A C 1
ATOM 804 O O . VAL A 1 101 ? -1.819 -1.296 -10.585 1.00 94.12 101 VAL A O 1
ATOM 807 N N . VAL A 1 102 ? -1.733 -3.312 -11.574 1.00 96.25 102 VAL A N 1
ATOM 808 C CA . VAL A 1 102 ? -3.169 -3.601 -11.400 1.00 96.25 102 VAL A CA 1
ATOM 809 C C . VAL A 1 102 ? -3.562 -3.593 -9.921 1.00 96.25 102 VAL A C 1
ATOM 811 O O . VAL A 1 102 ? -4.572 -2.994 -9.546 1.00 96.25 102 VAL A O 1
ATOM 814 N N . LEU A 1 103 ? -2.748 -4.208 -9.063 1.00 97.31 103 LEU A N 1
ATOM 815 C CA . LEU A 1 103 ? -3.007 -4.249 -7.626 1.00 97.31 103 LEU A CA 1
ATOM 816 C C . LEU A 1 103 ? -2.877 -2.866 -6.978 1.00 97.31 103 LEU A C 1
ATOM 818 O O . LEU A 1 103 ? -3.707 -2.497 -6.152 1.00 97.31 103 LEU A O 1
ATOM 822 N N . LEU A 1 104 ? -1.899 -2.053 -7.374 1.00 93.81 104 LEU A N 1
ATOM 823 C CA . LEU A 1 104 ? -1.775 -0.680 -6.875 1.00 93.81 104 LEU A CA 1
ATOM 824 C C . LEU A 1 104 ? -2.954 0.203 -7.293 1.00 93.81 104 LEU A C 1
ATOM 826 O O . LEU A 1 104 ? -3.426 1.005 -6.485 1.00 93.81 104 LEU A O 1
ATOM 830 N N . GLN A 1 105 ? -3.483 0.027 -8.507 1.00 93.00 105 GLN A N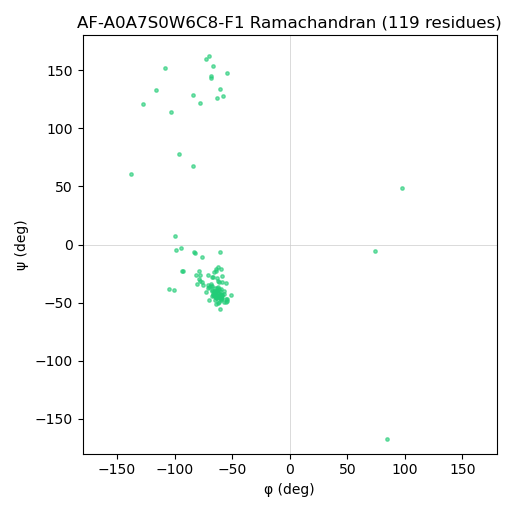 1
ATOM 831 C CA . GLN A 1 105 ? -4.718 0.693 -8.934 1.00 93.00 105 GLN A CA 1
ATOM 832 C C . GLN A 1 105 ? -5.910 0.272 -8.063 1.00 93.00 105 GLN A C 1
ATOM 834 O O . GLN A 1 105 ? -6.717 1.115 -7.662 1.00 93.00 105 GLN A O 1
ATOM 839 N N . GLU A 1 106 ? -6.010 -1.013 -7.710 1.00 94.50 106 GLU A N 1
ATOM 840 C CA . GLU A 1 106 ? -7.030 -1.488 -6.774 1.00 94.50 106 GLU A CA 1
ATOM 841 C C . GLU A 1 106 ? -6.835 -0.907 -5.364 1.00 94.50 106 GLU A C 1
ATOM 843 O O . GLU A 1 106 ? -7.810 -0.492 -4.727 1.00 94.50 106 GLU A O 1
ATOM 848 N N . MET A 1 107 ? -5.590 -0.813 -4.887 1.00 93.31 107 MET A N 1
ATOM 849 C CA . MET A 1 107 ? -5.261 -0.186 -3.607 1.00 93.31 107 MET A CA 1
ATOM 850 C C . MET A 1 107 ? -5.697 1.283 -3.592 1.00 93.31 107 MET A C 1
ATOM 852 O O . MET A 1 107 ? -6.367 1.713 -2.653 1.00 93.31 107 MET A O 1
ATOM 856 N N . GLN A 1 108 ? -5.400 2.033 -4.659 1.00 89.19 108 GLN A N 1
ATOM 857 C CA . GLN A 1 108 ? -5.816 3.428 -4.820 1.00 89.19 108 GLN A CA 1
ATOM 858 C C . GLN A 1 108 ? -7.345 3.569 -4.821 1.00 89.19 108 GLN A C 1
ATOM 860 O O . GLN A 1 108 ? -7.878 4.488 -4.196 1.00 89.19 108 GLN A O 1
ATOM 865 N N . ALA A 1 109 ? -8.069 2.645 -5.461 1.00 93.06 109 ALA A N 1
ATOM 866 C CA . ALA A 1 109 ? -9.533 2.639 -5.472 1.00 93.06 109 ALA A CA 1
ATOM 867 C C . ALA A 1 109 ? -10.149 2.414 -4.077 1.00 93.06 109 ALA A C 1
ATOM 869 O O . ALA A 1 109 ? -11.295 2.797 -3.838 1.00 93.06 109 ALA A O 1
ATOM 870 N N . CYS A 1 110 ? -9.400 1.838 -3.130 1.00 92.12 110 CYS A N 1
ATOM 871 C CA . CYS A 1 110 ? -9.826 1.731 -1.732 1.00 92.12 110 CYS A CA 1
ATOM 872 C C . CYS A 1 110 ? -9.707 3.068 -0.966 1.00 92.12 110 CYS A C 1
ATOM 874 O O . CYS A 1 110 ? -10.231 3.201 0.146 1.00 92.12 110 CYS A O 1
ATOM 876 N N . GLY A 1 111 ? -9.045 4.071 -1.548 1.00 92.06 111 GLY A N 1
ATOM 877 C CA . GLY A 1 111 ? -8.751 5.371 -0.949 1.00 92.06 111 GLY A CA 1
ATOM 878 C C . GLY A 1 111 ? -7.484 5.359 -0.092 1.00 92.06 111 GLY A C 1
ATOM 879 O O . GLY A 1 111 ? -6.694 4.420 -0.142 1.00 92.06 111 GLY A O 1
ATOM 880 N N . GLN A 1 112 ? -7.286 6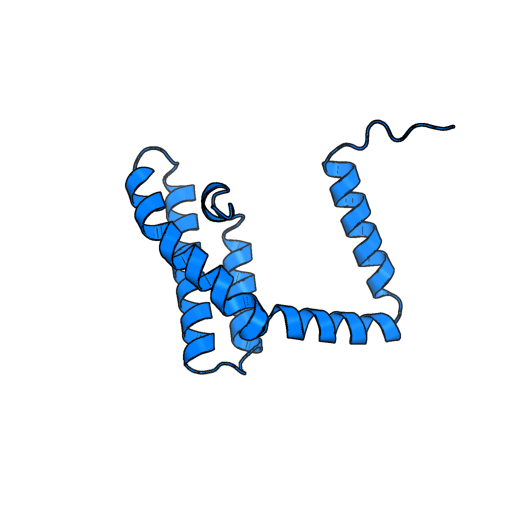.414 0.699 1.00 91.19 112 GLN A N 1
ATOM 881 C CA . GLN A 1 112 ? -6.074 6.577 1.509 1.00 91.19 112 GLN A CA 1
ATOM 882 C C . GLN A 1 112 ? -5.993 5.551 2.657 1.00 91.19 112 GLN A C 1
ATOM 884 O O . GLN A 1 112 ? -7.034 5.193 3.222 1.00 91.19 112 GLN A O 1
ATOM 889 N N . PRO A 1 113 ? -4.786 5.068 3.006 1.00 92.31 113 PRO A N 1
ATOM 890 C CA . PRO A 1 113 ? -4.564 4.241 4.191 1.00 92.31 113 PRO A CA 1
ATOM 891 C C . PRO A 1 113 ? -4.714 5.062 5.487 1.00 92.31 113 PRO A C 1
ATOM 893 O O . PRO A 1 113 ? -4.633 6.295 5.446 1.00 92.31 113 PRO A O 1
ATOM 896 N N . PRO A 1 114 ? -4.896 4.422 6.659 1.00 92.44 114 PRO A N 1
ATOM 897 C CA . PRO A 1 114 ? -4.917 5.137 7.927 1.00 92.44 114 PRO A CA 1
ATOM 898 C C . PRO A 1 114 ? -3.578 5.853 8.170 1.00 92.44 114 PRO A C 1
ATOM 900 O O . PRO A 1 114 ? -2.519 5.235 8.035 1.00 92.44 114 PRO A O 1
ATOM 903 N N . PRO A 1 115 ? -3.582 7.129 8.592 1.00 89.88 115 PRO A N 1
ATOM 904 C CA . PRO A 1 115 ? -2.357 7.915 8.735 1.00 89.88 115 PRO A CA 1
ATOM 905 C C . PRO A 1 115 ? -1.405 7.356 9.798 1.00 89.88 115 PRO A C 1
ATOM 907 O O . PRO A 1 115 ? -0.213 7.624 9.741 1.00 89.88 115 PRO A O 1
ATOM 910 N N . GLN A 1 116 ? -1.899 6.581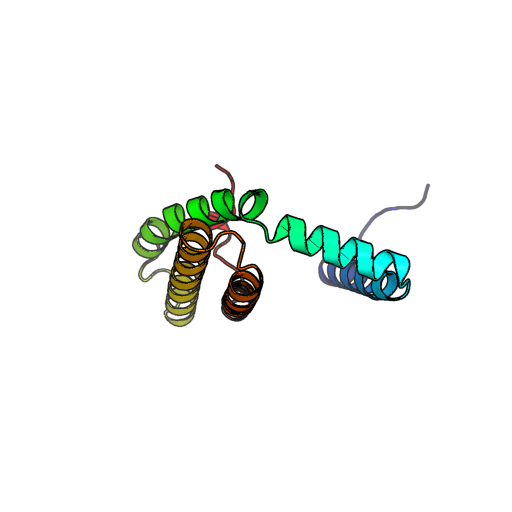 10.770 1.00 91.75 116 GLN A N 1
ATOM 911 C CA . GLN A 1 116 ? -1.056 5.916 11.769 1.00 91.75 116 GLN A CA 1
ATOM 912 C C . GLN A 1 116 ? -0.240 4.761 11.177 1.00 91.75 116 GLN A C 1
ATOM 914 O O . GLN A 1 116 ? 0.815 4.452 11.708 1.00 91.75 116 GLN A O 1
ATOM 919 N N . ILE A 1 117 ? -0.712 4.143 10.090 1.00 92.00 117 ILE A N 1
ATOM 920 C CA . ILE A 1 117 ? 0.001 3.054 9.411 1.00 92.00 117 ILE A CA 1
ATOM 921 C C . ILE A 1 117 ? 1.166 3.597 8.577 1.00 92.00 117 ILE A C 1
ATOM 923 O O . ILE A 1 117 ? 2.183 2.927 8.454 1.00 92.00 117 ILE A O 1
ATOM 927 N N . MET A 1 118 ? 1.023 4.808 8.024 1.00 86.12 118 MET A N 1
ATOM 928 C CA . MET A 1 118 ? 2.048 5.449 7.186 1.00 86.12 118 MET A CA 1
ATOM 929 C C . MET A 1 118 ? 3.150 6.160 7.976 1.00 86.12 118 MET A C 1
ATOM 931 O O . MET A 1 118 ? 4.076 6.688 7.372 1.00 86.12 118 MET A O 1
ATOM 935 N N . LYS A 1 119 ? 3.025 6.268 9.301 1.00 78.50 119 LYS A N 1
ATOM 936 C CA . LYS A 1 119 ? 4.075 6.877 10.116 1.00 78.50 119 LYS A CA 1
ATOM 937 C C . LYS A 1 119 ? 5.194 5.861 10.309 1.00 78.50 119 LYS A C 1
ATOM 939 O O . LYS A 1 119 ? 4.947 4.776 10.840 1.00 78.50 119 LYS A O 1
ATOM 944 N N . ASP A 1 120 ? 6.390 6.240 9.882 1.00 65.50 120 ASP A N 1
ATOM 945 C CA . ASP A 1 120 ? 7.626 5.605 10.326 1.00 65.50 120 ASP A CA 1
ATOM 946 C C . ASP A 1 120 ? 7.745 5.855 11.840 1.00 65.50 120 ASP A C 1
ATOM 948 O O . ASP A 1 120 ? 7.570 6.996 12.289 1.00 65.50 120 ASP A O 1
ATOM 952 N N . ASP A 1 121 ? 7.919 4.787 12.623 1.00 57.28 121 ASP A N 1
ATOM 953 C CA . ASP A 1 121 ? 8.134 4.869 14.079 1.00 57.28 121 ASP A CA 1
ATOM 954 C C . ASP A 1 121 ? 9.522 5.443 14.420 1.00 57.28 121 ASP A C 1
ATOM 956 O O . ASP A 1 121 ? 10.505 5.122 13.709 1.00 57.28 121 ASP A O 1
#

Foldseek 3Di:
DDDPDDDDPVNVVVVVVVVVVVQCPDPVSVVVVVVVVLVCLACVNLQVLLVLLLVPLPVVLVVCVVVDDPLLSVLSVQLSVLSVVLNVCCVPPRPPSVSSVVSVVSNVVSPDHDVVSVDDD

Organism: NCBI:txid464990

Mean predicted aligned error: 9.97 Å

Solvent-accessible surface area (backbone atoms only — not comparable to full-atom values): 7051 Å² total; per-residue (Å²): 142,80,83,94,76,84,77,51,72,66,55,50,51,48,51,51,50,50,53,53,65,62,47,69,75,40,76,76,44,43,60,49,49,54,52,51,50,54,54,57,65,27,46,94,56,41,41,64,62,42,50,52,39,52,64,48,46,62,60,50,54,60,76,38,59,88,75,55,57,69,69,56,52,53,32,51,53,50,36,46,54,39,40,49,50,44,50,50,40,44,72,76,43,55,82,49,53,69,61,44,51,55,42,49,53,53,34,54,73,50,48,83,77,63,72,77,58,73,51,83,131

Nearest PDB structures (foldseek):
  2wl8-assembly4_D  TM=9.192E-01  e=2.913E-04  Homo sapiens
  5lnf-assembly1_A  TM=7.351E-01  e=1.165E-04  Homo sapiens
  5e6g-assembly2_B  TM=6.970E-01  e=2.119E+00  synthetic construct
  5cwo-assembly2_B  TM=6.314E-01  e=1.708E+00  synthetic construct
  3rgu-assembly4_D  TM=5.863E-01  e=2.928E+00  Streptococcus parasanguinis

Secondary structure (DSSP, 8-state):
--------HHHHHHHHHHHHHHHTT-HHHHHHHHHHHHHHTSHHHHHHHHHHHHHHHHHHHHHTTTTS-HHHHHHHHHHHHHHHHHHHHHHH-TT-HHHHHHHHHHHHHT-PPPTTTS---

InterPro domains:
  IPR006708 Pex19 protein [PF04614] (10-120)
  IPR006708 Pex19 protein [PTHR12774] (6-120)
  IPR038322 Pex19, C-terminal domain superfamily [G3DSA:1.20.120.900] (8-121)

Radius of gyration: 17.89 Å; Cα contacts (8 Å, |Δi|>4): 71; chains: 1; bounding box: 32×56×44 Å

Sequence (121 aa):
AGGVEGLSEEEVMKQFTESLAGMDKDPNMEGVMEKMMGQLLSKDFLYEPLTEMASKYPPWLTENEGRIPAEDRDRYRKQLGVIQQIVEVFDREPDDTDKVVVLLQEMQACGQPPPQIMKDD

pLDDT: mean 85.46, std 14.97, range [38.44, 98.25]